Protein AF-A0A645GQ89-F1 (afdb_monomer_lite)

Organism: NCBI:txid1076179

Sequence (79 aa):
MGDLNSTPDGAAVKALRDAGFTVVNDAYPDELTWPADQPELLLDYVAFYPADAFKVKEHFVVDDPASSDHRPVVTVLSR

Structure (mmCIF, N/CA/C/O backbone):
data_AF-A0A645GQ89-F1
#
_entry.id   AF-A0A645GQ89-F1
#
loop_
_atom_site.group_PDB
_atom_site.id
_atom_site.type_symbol
_atom_site.label_atom_id
_atom_site.label_alt_id
_atom_site.label_comp_id
_atom_site.label_asym_id
_atom_site.label_entity_id
_atom_site.label_seq_id
_atom_site.pdbx_PDB_ins_code
_atom_site.Cartn_x
_atom_site.Cartn_y
_atom_site.Cartn_z
_atom_site.occupancy
_atom_site.B_iso_or_equiv
_atom_site.auth_seq_id
_atom_site.auth_comp_id
_atom_site.auth_asym_id
_atom_site.auth_atom_id
_atom_site.pdbx_PDB_model_num
ATOM 1 N N . MET A 1 1 ? -9.352 1.900 -1.910 1.00 92.62 1 MET A N 1
ATOM 2 C CA . MET A 1 1 ? -8.071 1.466 -2.495 1.00 92.62 1 MET A CA 1
ATOM 3 C C . MET A 1 1 ? -7.798 2.302 -3.726 1.00 92.62 1 MET A C 1
ATOM 5 O O . MET A 1 1 ? -8.770 2.771 -4.314 1.00 92.62 1 MET A O 1
ATOM 9 N N . GLY A 1 2 ? -6.539 2.453 -4.114 1.00 96.56 2 GLY A N 1
ATOM 10 C CA . GLY A 1 2 ? -6.164 3.047 -5.395 1.00 96.56 2 GLY A CA 1
ATOM 11 C C . GLY A 1 2 ? -4.743 3.596 -5.399 1.00 96.56 2 GLY A C 1
ATOM 12 O O . GLY A 1 2 ? -4.113 3.674 -4.344 1.00 96.56 2 GLY A O 1
ATOM 13 N N . ASP A 1 3 ? -4.295 3.992 -6.585 1.00 97.62 3 ASP A N 1
ATOM 14 C CA . ASP A 1 3 ? -3.085 4.781 -6.797 1.00 97.62 3 ASP A CA 1
ATOM 15 C C . ASP A 1 3 ? -3.282 6.200 -6.241 1.00 97.62 3 ASP A C 1
ATOM 17 O O . ASP A 1 3 ? -4.202 6.923 -6.637 1.00 97.62 3 ASP A O 1
ATOM 21 N N . LEU A 1 4 ? -2.434 6.591 -5.292 1.00 97.12 4 LEU A N 1
ATOM 22 C CA . LEU A 1 4 ? -2.438 7.928 -4.700 1.00 97.12 4 LEU A CA 1
ATOM 23 C C . LEU A 1 4 ? -1.364 8.846 -5.290 1.00 97.12 4 LEU A C 1
ATOM 25 O O . LEU A 1 4 ? -1.327 10.020 -4.915 1.00 97.12 4 LEU A O 1
ATOM 29 N N . ASN A 1 5 ? -0.490 8.341 -6.169 1.00 97.38 5 ASN A N 1
ATOM 30 C CA . ASN A 1 5 ? 0.671 9.053 -6.709 1.00 97.38 5 ASN A CA 1
ATOM 31 C C . ASN A 1 5 ? 1.487 9.771 -5.618 1.00 97.38 5 ASN A C 1
ATOM 33 O O . ASN A 1 5 ? 1.953 10.902 -5.773 1.00 97.38 5 ASN A O 1
ATOM 37 N N . SER A 1 6 ? 1.608 9.132 -4.457 1.00 96.81 6 SER A N 1
ATOM 38 C CA . SER A 1 6 ? 2.239 9.693 -3.269 1.00 96.81 6 SER A CA 1
ATOM 39 C C . SER A 1 6 ? 2.985 8.585 -2.554 1.00 96.81 6 SER A C 1
ATOM 41 O O . SER A 1 6 ? 2.427 7.510 -2.387 1.00 96.81 6 SER A O 1
ATOM 43 N N . THR A 1 7 ? 4.221 8.846 -2.134 1.00 95.81 7 THR A N 1
ATOM 44 C CA . THR A 1 7 ? 4.982 7.907 -1.300 1.00 95.81 7 THR A CA 1
ATOM 45 C C . THR A 1 7 ? 4.371 7.819 0.106 1.00 95.81 7 THR A C 1
ATOM 47 O O . THR A 1 7 ? 3.546 8.668 0.466 1.00 95.81 7 THR A O 1
ATOM 50 N N . PRO A 1 8 ? 4.787 6.853 0.952 1.00 95.81 8 PRO A N 1
ATOM 51 C CA . PRO A 1 8 ? 4.241 6.717 2.307 1.00 95.81 8 PRO A CA 1
ATOM 52 C C . PRO A 1 8 ? 4.348 7.987 3.170 1.00 95.81 8 PRO A C 1
ATOM 54 O O . PRO A 1 8 ? 3.459 8.267 3.974 1.00 95.81 8 PRO A O 1
ATOM 57 N N . ASP A 1 9 ? 5.390 8.795 2.952 1.00 95.06 9 ASP A N 1
ATOM 58 C CA . ASP A 1 9 ? 5.615 10.074 3.643 1.00 95.06 9 ASP A CA 1
ATOM 59 C C . ASP A 1 9 ? 4.935 11.276 2.956 1.00 95.06 9 ASP A C 1
ATOM 61 O O . ASP A 1 9 ? 5.059 12.425 3.389 1.00 95.06 9 ASP A O 1
ATOM 65 N N . GLY A 1 10 ? 4.224 11.032 1.856 1.00 96.81 10 GLY A N 1
ATOM 66 C CA . GLY A 1 10 ? 3.566 12.046 1.051 1.00 96.81 10 GLY A CA 1
ATOM 67 C C . GLY A 1 10 ? 2.293 12.616 1.686 1.00 96.81 10 GLY A C 1
ATOM 68 O O . GLY A 1 10 ? 1.659 12.032 2.570 1.00 96.81 10 GLY A O 1
ATOM 69 N N . ALA A 1 11 ? 1.882 13.792 1.203 1.00 97.50 11 ALA A N 1
ATOM 70 C CA . ALA A 1 11 ? 0.771 14.549 1.781 1.00 97.50 11 ALA A CA 1
ATOM 71 C C . ALA A 1 11 ? -0.573 13.794 1.752 1.00 97.50 11 ALA A C 1
ATOM 73 O O . ALA A 1 11 ? -1.356 13.916 2.694 1.00 97.50 11 ALA A O 1
ATOM 74 N N . ALA A 1 12 ? -0.839 13.003 0.705 1.00 97.12 12 ALA A N 1
ATOM 75 C CA . ALA A 1 12 ? -2.086 12.248 0.578 1.00 97.12 12 ALA A CA 1
ATOM 76 C C . ALA A 1 12 ? -2.190 11.132 1.632 1.00 97.12 12 ALA A C 1
ATOM 78 O O . ALA A 1 12 ? -3.213 11.008 2.308 1.00 97.12 12 ALA A O 1
ATOM 79 N N . VAL A 1 13 ? -1.111 10.367 1.823 1.00 97.06 13 VAL A N 1
ATOM 80 C CA . VAL A 1 13 ? -1.045 9.287 2.820 1.00 97.06 13 VAL A CA 1
ATOM 81 C C . VAL A 1 13 ? -1.123 9.869 4.230 1.00 97.06 13 VAL A C 1
ATOM 83 O O . VAL A 1 13 ? -1.891 9.383 5.064 1.00 97.06 13 VAL A O 1
ATOM 86 N N . LYS A 1 14 ? -0.417 10.979 4.484 1.00 97.31 14 LYS A N 1
ATOM 87 C CA . LYS A 1 14 ? -0.524 11.703 5.753 1.00 97.31 14 LYS A CA 1
ATOM 88 C C . LYS A 1 14 ? -1.959 12.154 6.048 1.00 97.31 14 LYS A C 1
ATOM 90 O O . LYS A 1 14 ? -2.434 11.948 7.162 1.00 97.31 14 LYS A O 1
ATOM 95 N N . ALA A 1 15 ? -2.663 12.720 5.069 1.00 97.69 15 ALA A N 1
ATOM 96 C CA . ALA A 1 15 ? -4.040 13.176 5.252 1.00 97.69 15 ALA A CA 1
ATOM 97 C C . ALA A 1 15 ? -5.003 12.028 5.610 1.00 97.69 15 ALA A C 1
ATOM 99 O O . ALA A 1 15 ? -5.875 12.210 6.459 1.00 97.69 15 ALA A O 1
ATOM 100 N N . LEU A 1 16 ? -4.826 10.835 5.025 1.00 97.00 16 LEU A N 1
ATOM 101 C CA . LEU A 1 16 ? -5.604 9.645 5.398 1.00 97.00 16 LEU A CA 1
ATOM 102 C C . LEU A 1 16 ? -5.378 9.257 6.865 1.00 97.00 16 LEU A C 1
ATOM 104 O O . LEU A 1 16 ? -6.339 9.010 7.597 1.00 97.00 16 LEU A O 1
ATOM 108 N N . ARG A 1 17 ? -4.118 9.245 7.311 1.00 95.88 17 ARG A N 1
ATOM 109 C CA . ARG A 1 17 ? -3.759 8.931 8.703 1.00 95.88 17 ARG A CA 1
ATOM 110 C C . ARG A 1 17 ? -4.329 9.949 9.682 1.00 95.88 17 ARG A C 1
ATOM 112 O O . ARG A 1 17 ? -4.931 9.562 10.680 1.00 95.88 17 ARG A O 1
ATOM 119 N N . ASP A 1 18 ? -4.199 11.235 9.367 1.00 97.50 18 ASP A N 1
ATOM 120 C CA . ASP A 1 18 ? -4.734 12.325 10.189 1.00 97.50 18 ASP A CA 1
ATOM 121 C C . ASP A 1 18 ? -6.275 12.264 10.276 1.00 97.50 18 ASP A C 1
ATOM 123 O O . ASP A 1 18 ? -6.856 12.627 11.298 1.00 97.50 18 ASP A O 1
ATOM 127 N N . ALA A 1 19 ? -6.943 11.740 9.241 1.00 97.00 19 ALA A N 1
ATOM 128 C CA . ALA A 1 19 ? -8.383 11.469 9.228 1.00 97.00 19 ALA A CA 1
ATOM 129 C C . ALA A 1 19 ? -8.793 10.167 9.957 1.00 97.00 19 ALA A C 1
ATOM 131 O O . ALA A 1 19 ? -9.982 9.849 10.020 1.00 97.00 19 ALA A O 1
ATOM 132 N N . GLY A 1 20 ? -7.842 9.412 10.518 1.00 97.00 20 GLY A N 1
ATOM 133 C CA . GLY A 1 20 ? -8.097 8.202 11.307 1.00 97.00 20 GLY A CA 1
ATOM 134 C C . GLY A 1 20 ? -8.188 6.902 10.504 1.00 97.00 20 GLY A C 1
ATOM 135 O O . GLY A 1 20 ? -8.721 5.914 11.015 1.00 97.00 20 GLY A O 1
ATOM 136 N N . PHE A 1 21 ? -7.706 6.881 9.259 1.00 97.62 21 PHE A N 1
ATOM 137 C CA . PHE A 1 21 ? -7.592 5.647 8.481 1.00 97.62 21 PHE A CA 1
ATOM 138 C C . PHE A 1 21 ? -6.360 4.837 8.897 1.00 97.62 21 PHE A C 1
ATOM 140 O O . PHE A 1 21 ? -5.286 5.389 9.146 1.00 97.62 21 PHE A O 1
ATOM 147 N N . THR A 1 22 ? -6.492 3.512 8.860 1.00 97.00 22 THR A N 1
ATOM 148 C CA . THR A 1 22 ? -5.354 2.587 8.825 1.00 97.00 22 THR A CA 1
ATOM 149 C C . THR A 1 22 ? -4.975 2.349 7.369 1.00 97.00 22 THR A C 1
ATOM 151 O O . THR A 1 22 ? -5.783 1.827 6.601 1.00 97.00 22 THR A O 1
ATOM 154 N N . VAL A 1 23 ? -3.753 2.727 6.991 1.00 96.81 23 VAL A N 1
ATOM 155 C CA . VAL A 1 23 ? -3.132 2.392 5.699 1.00 96.81 23 VAL A CA 1
ATOM 156 C C . VAL A 1 23 ? -2.387 1.069 5.871 1.00 96.81 23 VAL A C 1
ATOM 158 O O . VAL A 1 23 ? -1.668 0.907 6.853 1.00 96.81 23 VAL A O 1
ATOM 161 N N . VAL A 1 24 ? -2.621 0.103 4.977 1.00 95.81 24 VAL A N 1
ATOM 162 C CA . VAL A 1 24 ? -2.125 -1.277 5.132 1.00 95.81 24 VAL A CA 1
ATOM 163 C C . VAL A 1 24 ? -0.731 -1.451 4.532 1.00 95.81 24 VAL A C 1
ATOM 165 O O . VAL A 1 24 ? 0.145 -2.014 5.180 1.00 95.81 24 VAL A O 1
ATOM 168 N N . ASN A 1 25 ? -0.534 -0.982 3.299 1.00 90.19 25 ASN A N 1
ATOM 169 C CA . ASN A 1 25 ? 0.616 -1.340 2.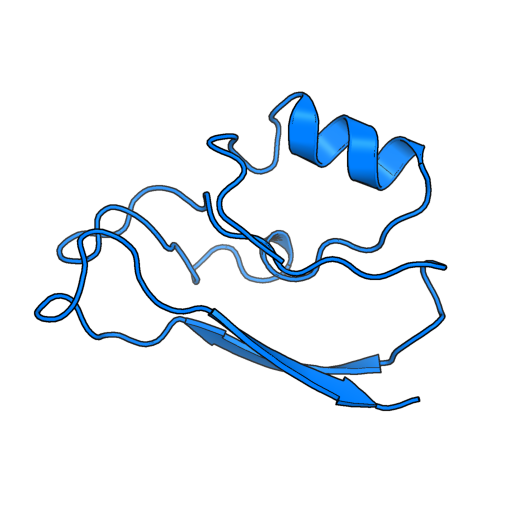465 1.00 90.19 25 ASN A CA 1
ATOM 170 C C . ASN A 1 25 ? 1.970 -0.922 3.038 1.00 90.19 25 ASN A C 1
ATOM 172 O O . ASN A 1 25 ? 2.949 -1.638 2.893 1.00 90.19 25 ASN A O 1
ATOM 176 N N . ASP A 1 26 ? 2.043 0.221 3.712 1.00 84.31 26 ASP A N 1
ATOM 177 C CA . ASP A 1 26 ? 3.316 0.743 4.215 1.00 84.31 26 ASP A CA 1
ATOM 178 C C . ASP A 1 26 ? 3.807 0.063 5.503 1.00 84.31 26 ASP A C 1
ATOM 180 O O . ASP A 1 26 ? 4.910 0.347 5.967 1.00 84.31 26 ASP A O 1
ATOM 184 N N . ALA A 1 27 ? 3.047 -0.898 6.039 1.00 91.25 27 ALA A N 1
ATOM 185 C CA . ALA A 1 27 ? 3.561 -1.864 7.007 1.00 91.25 27 ALA A CA 1
ATOM 186 C C . ALA A 1 27 ? 4.467 -2.937 6.361 1.00 91.25 27 ALA A C 1
ATOM 188 O O . ALA A 1 27 ? 5.113 -3.696 7.086 1.00 91.25 27 ALA A O 1
ATOM 189 N N . TYR A 1 28 ? 4.521 -2.998 5.024 1.00 93.12 28 TYR A N 1
ATOM 190 C CA . TYR A 1 28 ? 5.245 -3.991 4.232 1.00 93.12 28 TYR A CA 1
ATOM 191 C C . TYR A 1 28 ? 6.203 -3.282 3.253 1.00 93.12 28 TYR A C 1
ATOM 193 O O . TYR A 1 28 ? 5.875 -3.099 2.085 1.00 93.12 28 TYR A O 1
ATOM 201 N N . PRO A 1 29 ? 7.388 -2.835 3.711 1.00 86.94 29 PRO A N 1
ATOM 202 C CA . PRO A 1 29 ? 8.257 -1.946 2.929 1.00 86.94 29 PRO A CA 1
ATOM 203 C C . PRO A 1 29 ? 8.824 -2.570 1.643 1.00 86.94 29 PRO A C 1
ATOM 205 O O . PRO A 1 29 ? 9.230 -1.827 0.754 1.00 86.94 29 PRO A O 1
ATOM 208 N N . ASP A 1 30 ? 8.831 -3.901 1.532 1.00 91.38 30 ASP A N 1
ATOM 209 C CA . ASP A 1 30 ? 9.305 -4.624 0.343 1.00 91.38 30 ASP A CA 1
ATOM 210 C C . ASP A 1 30 ? 8.200 -4.818 -0.721 1.00 91.38 30 ASP A C 1
ATOM 212 O O . ASP A 1 30 ? 8.475 -5.237 -1.844 1.00 91.38 30 ASP A O 1
ATOM 216 N N . GLU A 1 31 ? 6.946 -4.494 -0.393 1.00 95.31 31 GLU A N 1
ATOM 217 C CA . GLU A 1 31 ? 5.768 -4.664 -1.254 1.00 95.31 31 GLU A CA 1
ATOM 218 C C . GLU A 1 31 ? 5.515 -3.390 -2.081 1.00 95.31 31 GLU A C 1
ATOM 220 O O . GLU A 1 31 ? 4.532 -2.663 -1.911 1.00 95.31 31 GLU A O 1
ATOM 225 N N . LEU A 1 32 ? 6.465 -3.088 -2.966 1.00 97.56 32 LEU A N 1
ATOM 226 C CA . LEU A 1 32 ? 6.445 -1.922 -3.852 1.00 97.56 32 LEU A CA 1
ATOM 227 C C . LEU A 1 32 ? 5.583 -2.187 -5.094 1.00 97.56 32 LEU A C 1
ATOM 229 O O . LEU A 1 32 ? 5.525 -3.307 -5.604 1.00 97.56 32 LEU A O 1
ATOM 233 N N . THR A 1 33 ? 4.924 -1.147 -5.606 1.00 97.88 33 THR A N 1
ATOM 234 C CA . THR A 1 33 ? 3.888 -1.291 -6.641 1.00 97.88 33 THR A CA 1
ATOM 235 C C . THR A 1 33 ? 4.279 -0.701 -7.990 1.00 97.88 33 THR A C 1
ATOM 237 O O . THR A 1 33 ? 3.657 -1.055 -8.989 1.00 97.88 33 THR A O 1
ATOM 240 N N . TRP A 1 34 ? 5.320 0.137 -8.052 1.00 98.25 34 TRP A N 1
ATOM 241 C CA . TRP A 1 34 ? 5.728 0.822 -9.279 1.00 98.25 34 TRP A CA 1
ATOM 242 C C . TRP A 1 34 ? 7.250 1.067 -9.374 1.00 98.25 34 TRP A C 1
ATOM 244 O O . TRP A 1 34 ? 7.872 1.365 -8.350 1.00 98.25 34 TRP A O 1
ATOM 254 N N . PRO A 1 35 ? 7.852 1.031 -10.580 1.00 98.38 35 PRO A N 1
ATOM 255 C CA . PRO A 1 35 ? 7.299 0.454 -11.809 1.00 98.38 35 PRO A CA 1
ATOM 256 C C . PRO A 1 35 ? 7.215 -1.076 -11.701 1.00 98.38 35 PRO A C 1
ATOM 258 O O . PRO A 1 35 ? 7.932 -1.699 -10.921 1.00 98.38 35 PRO A O 1
ATOM 261 N N . ALA A 1 36 ? 6.307 -1.705 -12.446 1.00 98.12 36 ALA A N 1
ATOM 262 C CA . ALA A 1 36 ? 5.998 -3.116 -12.230 1.00 98.12 36 ALA A CA 1
ATOM 263 C C . ALA A 1 36 ? 7.159 -4.078 -12.531 1.00 98.12 36 ALA A C 1
ATOM 265 O O . ALA A 1 36 ? 7.264 -5.119 -11.882 1.00 98.12 36 ALA A O 1
ATOM 266 N N . ASP A 1 37 ? 8.040 -3.760 -13.475 1.00 97.75 37 ASP A N 1
ATOM 267 C CA . ASP A 1 37 ? 9.188 -4.594 -13.839 1.00 97.75 37 ASP A CA 1
ATOM 268 C C . ASP A 1 37 ? 10.379 -4.441 -12.881 1.00 97.75 37 ASP A C 1
ATOM 270 O O . ASP A 1 37 ? 11.116 -5.404 -12.666 1.00 97.75 37 ASP A O 1
ATOM 274 N N . GLN A 1 38 ? 10.552 -3.260 -12.281 1.00 97.62 38 GLN A N 1
ATOM 275 C CA . GLN A 1 38 ? 11.611 -2.951 -11.314 1.00 97.62 38 GLN A CA 1
ATOM 276 C C . GLN A 1 38 ? 11.060 -2.069 -10.185 1.00 97.62 38 GLN A C 1
ATOM 278 O O . GLN A 1 38 ? 11.256 -0.859 -10.214 1.00 97.62 38 GLN A O 1
ATOM 283 N N . PRO A 1 39 ? 10.352 -2.638 -9.195 1.00 97.31 39 PRO A N 1
ATOM 284 C CA . PRO A 1 39 ? 9.658 -1.834 -8.196 1.00 97.31 39 PRO A CA 1
ATOM 285 C C . PRO A 1 39 ? 10.603 -1.012 -7.327 1.00 97.31 39 PRO A C 1
ATOM 287 O O . PRO A 1 39 ? 11.532 -1.542 -6.720 1.00 97.31 39 PRO A O 1
ATOM 290 N N . GLU A 1 40 ? 10.300 0.277 -7.219 1.00 97.56 40 GLU A N 1
ATOM 291 C CA . GLU A 1 40 ? 11.073 1.251 -6.443 1.00 97.56 40 GLU A CA 1
ATOM 292 C C . GLU A 1 40 ? 10.186 2.092 -5.516 1.00 97.56 40 GLU A C 1
ATOM 294 O O . GLU A 1 40 ? 10.652 2.592 -4.491 1.00 97.56 40 GLU A O 1
ATOM 299 N N . LEU A 1 41 ? 8.899 2.238 -5.846 1.00 97.31 41 LEU A N 1
ATOM 300 C CA . LEU A 1 41 ? 7.944 3.076 -5.133 1.00 97.31 41 LEU A CA 1
ATOM 301 C C . LEU A 1 41 ? 6.686 2.291 -4.753 1.00 97.31 41 LEU A C 1
ATOM 303 O O . LEU A 1 41 ? 6.181 1.457 -5.505 1.00 97.31 41 LEU A O 1
ATOM 307 N N . LEU A 1 42 ? 6.142 2.623 -3.585 1.00 97.56 42 LEU A N 1
ATOM 308 C CA . LEU A 1 42 ? 4.788 2.266 -3.180 1.00 97.56 42 LEU A CA 1
ATOM 309 C C . LEU A 1 42 ? 3.875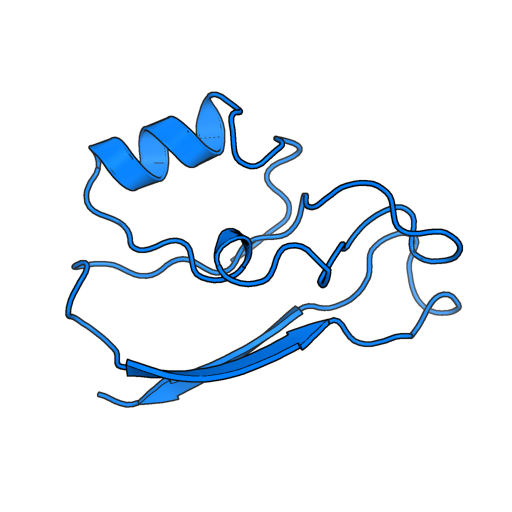 3.454 -3.494 1.00 97.56 42 LEU A C 1
ATOM 311 O O . LEU A 1 42 ? 4.041 4.511 -2.887 1.00 97.56 42 LEU A O 1
ATOM 315 N N . LEU A 1 43 ? 2.952 3.275 -4.442 1.00 97.62 43 LEU A N 1
ATOM 316 C CA . LEU A 1 43 ? 1.997 4.307 -4.878 1.00 97.62 43 LEU A CA 1
ATOM 317 C C . LEU A 1 43 ? 0.534 3.852 -4.764 1.00 97.62 43 LEU A C 1
ATOM 319 O O . LEU A 1 43 ? -0.363 4.690 -4.649 1.00 97.62 43 LEU A O 1
ATOM 323 N N . ASP A 1 44 ? 0.289 2.540 -4.729 1.00 97.62 44 ASP A N 1
ATOM 324 C CA . ASP A 1 44 ? -1.046 1.946 -4.660 1.00 97.62 44 ASP A CA 1
ATOM 325 C C . ASP A 1 44 ? -1.372 1.480 -3.243 1.00 97.62 44 ASP A C 1
ATOM 327 O O . ASP A 1 44 ? -0.677 0.644 -2.667 1.00 97.62 44 ASP A O 1
ATOM 331 N N . TYR A 1 45 ? -2.473 1.981 -2.682 1.00 97.38 45 TYR A N 1
ATOM 332 C CA . TYR A 1 45 ? -2.799 1.775 -1.273 1.00 97.38 45 TYR 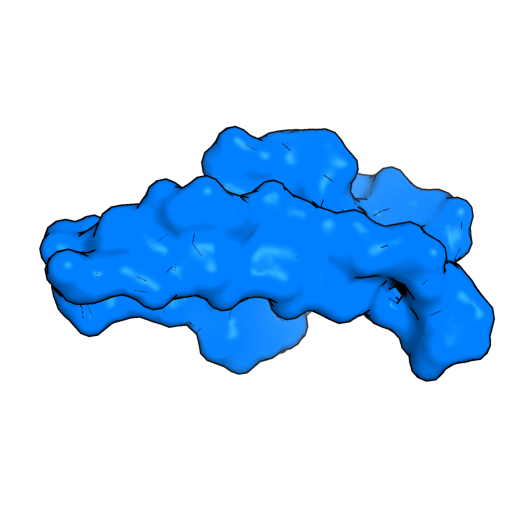A CA 1
ATOM 333 C C . TYR A 1 45 ? -4.170 1.142 -1.051 1.00 97.38 45 TYR A C 1
ATOM 335 O O . TYR A 1 45 ? -5.178 1.482 -1.680 1.00 97.38 45 TYR A O 1
ATOM 343 N N . VAL A 1 46 ? -4.234 0.282 -0.040 1.00 97.50 46 VAL A N 1
ATOM 344 C CA . VAL A 1 46 ? -5.439 -0.167 0.648 1.00 97.50 46 VAL A CA 1
ATOM 345 C C . VAL A 1 46 ? -5.461 0.499 2.022 1.00 97.50 46 VAL A C 1
ATOM 347 O O . VAL A 1 46 ? -4.508 0.412 2.793 1.00 97.50 46 VAL A O 1
ATOM 350 N N . ALA A 1 47 ? -6.566 1.171 2.334 1.00 97.25 47 ALA A N 1
ATOM 351 C CA . ALA A 1 47 ? -6.790 1.793 3.630 1.00 97.25 47 ALA A CA 1
ATOM 352 C C . ALA A 1 47 ? -8.231 1.559 4.081 1.00 97.25 47 ALA A C 1
ATOM 354 O O . ALA A 1 47 ? -9.139 1.474 3.247 1.00 97.25 47 ALA A O 1
ATOM 355 N N . PHE A 1 48 ? -8.443 1.468 5.390 1.00 97.50 48 PHE A N 1
ATOM 356 C CA . PHE A 1 48 ? -9.765 1.288 5.983 1.00 97.50 48 PHE A CA 1
ATOM 357 C C . PHE A 1 48 ? -9.980 2.202 7.189 1.00 97.50 48 PHE A C 1
ATOM 359 O O . PHE A 1 48 ? -9.036 2.686 7.810 1.00 97.50 48 PHE A O 1
ATOM 366 N N . TYR A 1 49 ? -11.251 2.433 7.501 1.00 96.56 49 TYR A N 1
ATOM 367 C CA . TYR A 1 49 ? -11.706 3.274 8.601 1.00 96.56 49 TYR A CA 1
ATOM 368 C C . TYR A 1 49 ? -12.932 2.632 9.282 1.00 96.56 49 TYR A C 1
ATOM 370 O O . TYR A 1 49 ? -13.751 2.026 8.582 1.00 96.56 49 TYR A O 1
ATOM 378 N N . PRO A 1 50 ? -13.122 2.818 10.604 1.00 96.00 50 PRO A N 1
ATOM 379 C CA . PRO A 1 50 ? -12.144 3.347 11.564 1.00 96.00 50 PRO A CA 1
ATOM 380 C C . PRO A 1 50 ? -10.906 2.451 11.699 1.00 96.00 50 PRO A C 1
ATOM 382 O O . PRO A 1 50 ? -10.873 1.343 11.163 1.00 96.00 50 PRO A O 1
ATOM 385 N N . ALA A 1 51 ? -9.874 2.947 12.383 1.00 91.50 51 ALA A N 1
ATOM 386 C CA . ALA A 1 51 ? -8.570 2.288 12.470 1.00 91.50 51 ALA A CA 1
ATOM 387 C C . ALA A 1 51 ? -8.615 0.840 13.012 1.00 91.50 51 ALA A C 1
ATOM 389 O O . ALA A 1 51 ? -7.725 0.046 12.713 1.00 91.50 51 ALA A O 1
ATOM 390 N N . ASP A 1 52 ? -9.656 0.486 13.768 1.00 92.19 52 ASP A N 1
ATOM 391 C CA . ASP A 1 52 ? -9.903 -0.823 14.379 1.00 92.19 52 ASP A CA 1
ATOM 392 C C . ASP A 1 52 ? -11.036 -1.622 13.703 1.00 92.19 52 ASP A C 1
ATOM 394 O O . ASP A 1 52 ? -11.438 -2.674 14.199 1.00 92.19 52 ASP A O 1
ATOM 398 N N . ALA A 1 53 ? -11.545 -1.159 12.555 1.00 96.69 53 ALA A N 1
ATOM 399 C CA . ALA A 1 53 ? -12.681 -1.780 11.872 1.00 96.69 53 ALA A CA 1
ATOM 400 C C . ALA A 1 53 ? -12.406 -3.200 11.363 1.00 96.69 53 ALA A C 1
ATOM 402 O O . ALA A 1 53 ? -13.345 -3.988 11.220 1.00 96.69 53 ALA A O 1
ATOM 403 N N . PHE A 1 54 ? -11.143 -3.503 11.048 1.00 97.31 54 PHE A N 1
ATOM 404 C CA . PHE A 1 54 ? -10.735 -4.762 10.439 1.00 97.31 54 PHE A CA 1
ATOM 405 C C . PHE A 1 54 ? -9.391 -5.252 10.973 1.00 97.31 54 PHE A C 1
ATOM 407 O O . PHE A 1 54 ? -8.512 -4.475 11.342 1.00 97.31 54 PHE A O 1
ATOM 414 N N . LYS A 1 55 ? -9.207 -6.572 10.929 1.00 96.38 55 LYS A N 1
ATOM 415 C CA . LYS A 1 55 ? -7.910 -7.238 11.069 1.00 96.38 55 LYS A CA 1
ATOM 416 C C . LYS A 1 55 ? -7.405 -7.641 9.690 1.00 96.38 55 LYS A C 1
ATOM 418 O O . LYS A 1 55 ? -8.130 -8.318 8.954 1.00 96.38 55 LYS A O 1
ATOM 423 N N . VAL A 1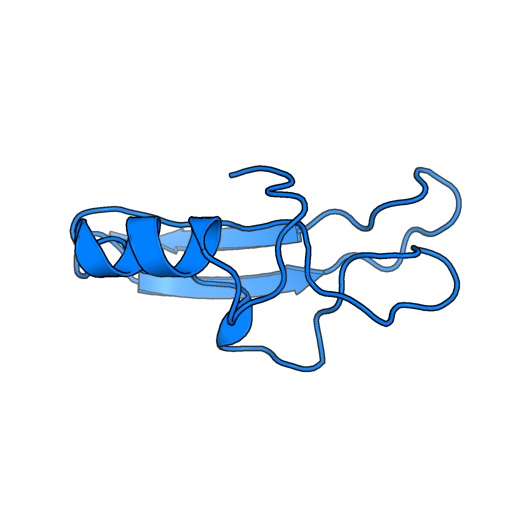 56 ? -6.161 -7.281 9.383 1.00 96.62 56 VAL A N 1
ATOM 424 C CA . VAL A 1 56 ? -5.451 -7.736 8.182 1.00 96.62 56 VAL A CA 1
ATOM 425 C C . VAL A 1 56 ? -5.066 -9.202 8.375 1.00 96.62 56 VAL A C 1
ATOM 427 O O . VAL A 1 56 ? -4.423 -9.556 9.362 1.00 96.62 56 VAL A O 1
ATOM 430 N N . LYS A 1 57 ? -5.528 -10.070 7.474 1.00 97.31 57 LYS A N 1
ATOM 431 C CA . LYS A 1 57 ? -5.228 -11.510 7.478 1.00 97.31 57 LYS A CA 1
ATOM 432 C C . LYS A 1 57 ? -4.086 -11.859 6.544 1.00 97.31 57 LYS A C 1
ATOM 434 O O . LYS A 1 57 ? -3.298 -12.739 6.867 1.00 97.31 57 LYS A O 1
ATOM 439 N N . GLU A 1 58 ? -4.022 -11.165 5.421 1.00 96.81 58 GLU A N 1
ATOM 440 C CA . GLU A 1 58 ? -3.037 -11.377 4.374 1.00 96.81 58 GLU A CA 1
ATOM 441 C C . GLU A 1 58 ? -2.884 -10.081 3.581 1.00 96.81 58 GLU A C 1
ATOM 443 O O . GLU A 1 58 ? -3.858 -9.340 3.403 1.00 96.81 58 GLU A O 1
ATOM 448 N N . HIS A 1 59 ? -1.663 -9.809 3.139 1.00 97.06 59 HIS A N 1
ATOM 449 C CA . HIS A 1 59 ? -1.313 -8.680 2.293 1.00 97.06 59 HIS A CA 1
ATOM 450 C C . HIS A 1 59 ? -0.097 -9.063 1.450 1.00 97.06 59 HIS A C 1
ATOM 452 O O . HIS A 1 59 ? 0.856 -9.601 2.010 1.00 97.06 59 HIS A O 1
ATOM 458 N N . PHE A 1 60 ? -0.152 -8.815 0.143 1.00 97.06 60 PHE A N 1
ATOM 459 C CA . PHE A 1 60 ? 0.972 -8.993 -0.779 1.00 97.06 60 PHE A CA 1
ATOM 460 C C . PHE A 1 60 ? 0.720 -8.239 -2.090 1.00 97.06 60 PHE A C 1
ATOM 462 O O . PHE A 1 60 ? -0.431 -7.944 -2.444 1.00 97.06 60 PHE A O 1
ATOM 469 N N . VAL A 1 61 ? 1.792 -7.968 -2.825 1.00 97.81 61 VAL A N 1
ATOM 470 C CA . VAL A 1 61 ? 1.779 -7.413 -4.177 1.00 97.81 61 VAL A CA 1
ATOM 471 C C . VAL A 1 61 ? 2.057 -8.523 -5.187 1.00 97.81 61 VAL A C 1
ATOM 473 O O . VAL A 1 61 ? 2.947 -9.356 -5.023 1.00 97.81 61 VAL A O 1
ATOM 476 N N . VAL A 1 62 ? 1.255 -8.564 -6.248 1.00 97.69 62 VAL A N 1
ATOM 477 C CA . VAL A 1 62 ? 1.366 -9.588 -7.292 1.00 97.69 62 VAL A CA 1
ATOM 478 C C . VAL A 1 62 ? 2.503 -9.232 -8.252 1.00 97.69 62 VAL A C 1
ATOM 480 O O . VAL A 1 62 ? 2.504 -8.152 -8.841 1.00 97.69 62 VAL A O 1
ATOM 483 N N . ASP A 1 63 ? 3.443 -10.157 -8.460 1.00 97.06 63 ASP A N 1
ATOM 484 C CA . ASP A 1 63 ? 4.481 -10.038 -9.491 1.00 97.06 63 ASP A CA 1
ATOM 485 C C . ASP A 1 63 ? 3.898 -10.356 -10.880 1.00 97.06 63 ASP A C 1
ATOM 487 O O . ASP A 1 63 ? 3.957 -11.486 -11.363 1.00 97.06 63 ASP A O 1
ATOM 491 N N . ASP A 1 64 ? 3.263 -9.352 -11.489 1.00 93.56 64 ASP A N 1
ATOM 492 C CA . ASP A 1 64 ? 2.687 -9.423 -12.838 1.00 93.56 64 ASP A CA 1
ATOM 493 C C . ASP A 1 64 ? 3.081 -8.199 -13.693 1.00 93.56 64 ASP A C 1
ATOM 495 O O . ASP A 1 64 ? 2.240 -7.354 -14.015 1.00 93.56 64 ASP A O 1
ATOM 499 N N . PRO A 1 65 ? 4.369 -8.071 -14.071 1.00 96.44 65 PRO A N 1
ATOM 500 C CA . PRO A 1 65 ? 4.862 -6.923 -14.836 1.00 96.44 65 PRO A CA 1
ATOM 501 C C . PRO A 1 65 ? 4.352 -6.867 -16.284 1.00 96.44 65 PRO A C 1
ATOM 503 O O . PRO A 1 65 ? 4.578 -5.880 -16.978 1.00 96.44 65 PRO A O 1
ATOM 506 N N . ALA A 1 66 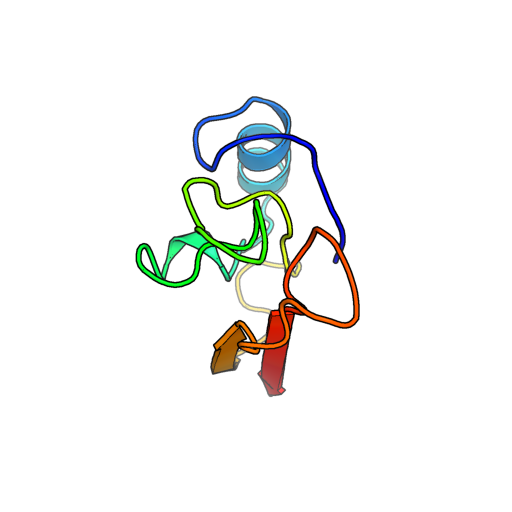? 3.701 -7.924 -16.781 1.00 96.56 66 ALA A N 1
ATOM 507 C CA . ALA A 1 66 ? 3.229 -7.989 -18.162 1.00 96.56 66 ALA A CA 1
ATOM 508 C C . ALA A 1 66 ? 1.855 -7.328 -18.362 1.00 96.56 66 ALA A C 1
ATOM 510 O O . ALA A 1 66 ? 1.524 -6.937 -19.483 1.00 96.56 66 ALA A O 1
ATOM 511 N N . SER A 1 67 ? 1.053 -7.222 -17.300 1.00 95.94 67 SER A N 1
ATOM 512 C CA . SER A 1 67 ? -0.347 -6.790 -17.391 1.00 95.94 67 SER A CA 1
ATOM 513 C C . SER A 1 67 ? -0.555 -5.287 -17.187 1.00 95.94 67 SER A C 1
ATOM 515 O O . SER A 1 67 ? -1.609 -4.769 -17.559 1.00 95.94 67 SER A O 1
ATOM 517 N N . SER A 1 68 ? 0.405 -4.590 -16.576 1.00 97.69 68 SER A N 1
ATOM 518 C CA . SER A 1 68 ? 0.299 -3.186 -16.160 1.00 97.69 68 SER A CA 1
ATOM 519 C C . SER A 1 68 ? 1.684 -2.640 -15.782 1.00 97.69 68 SER A C 1
ATOM 521 O O . SER A 1 68 ? 2.583 -3.409 -15.453 1.00 97.69 68 SER A O 1
ATOM 523 N N . ASP A 1 69 ? 1.863 -1.319 -15.805 1.00 97.56 69 ASP A N 1
ATOM 524 C CA . ASP A 1 69 ? 3.041 -0.623 -15.261 1.00 97.56 69 ASP A CA 1
ATOM 525 C C . ASP A 1 69 ? 2.992 -0.465 -13.730 1.00 97.56 69 ASP A C 1
ATOM 527 O O . ASP A 1 69 ? 4.009 -0.158 -13.107 1.00 97.56 69 ASP A O 1
ATOM 531 N N . HIS A 1 70 ? 1.838 -0.753 -13.125 1.00 98.31 70 HIS A N 1
ATOM 532 C CA . HIS A 1 70 ? 1.640 -0.944 -11.686 1.00 98.31 70 HIS A CA 1
ATOM 533 C C . HIS A 1 70 ? 1.370 -2.410 -11.336 1.00 98.31 70 HIS A C 1
ATOM 535 O O . HIS A 1 70 ? 0.689 -3.121 -12.080 1.00 98.31 70 HIS A O 1
ATOM 541 N N . ARG A 1 71 ? 1.812 -2.840 -10.152 1.00 97.75 71 ARG A N 1
ATOM 542 C CA . ARG A 1 71 ? 1.525 -4.172 -9.611 1.00 97.75 71 ARG A CA 1
ATOM 543 C C . ARG A 1 71 ? 0.220 -4.195 -8.803 1.00 97.75 71 ARG A C 1
ATOM 545 O O . ARG A 1 71 ? 0.029 -3.346 -7.931 1.00 97.75 71 ARG A O 1
ATOM 552 N N . PRO A 1 72 ? -0.667 -5.184 -9.019 1.00 97.19 72 PRO A N 1
ATOM 553 C CA . PRO A 1 72 ? -1.870 -5.347 -8.209 1.00 97.19 72 PRO A CA 1
ATOM 554 C C . PRO A 1 72 ? -1.563 -5.600 -6.727 1.00 97.19 72 PRO A C 1
ATOM 556 O O . PRO A 1 72 ? -0.722 -6.431 -6.388 1.00 97.19 72 PRO A O 1
ATOM 559 N N . VAL A 1 73 ? -2.321 -4.948 -5.843 1.00 97.44 73 VAL A N 1
ATOM 560 C CA . VAL A 1 73 ? -2.272 -5.160 -4.388 1.00 97.44 73 VAL A CA 1
ATOM 561 C C . VAL A 1 73 ? -3.417 -6.074 -3.960 1.00 97.44 73 VAL A C 1
ATOM 563 O O . VAL A 1 73 ? -4.584 -5.792 -4.248 1.00 97.44 73 VAL A O 1
ATOM 566 N N . VAL A 1 74 ? -3.111 -7.115 -3.186 1.00 97.44 74 VAL A N 1
ATOM 567 C CA . VAL A 1 74 ? -4.110 -7.976 -2.544 1.00 97.44 74 VAL A CA 1
ATOM 568 C C . V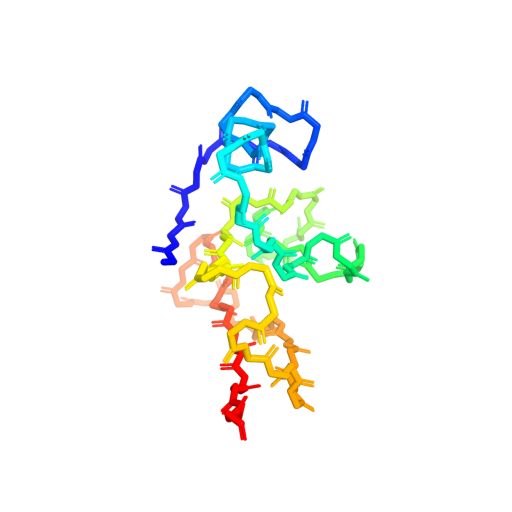AL A 1 74 ? -4.099 -7.740 -1.039 1.00 97.44 74 VAL A C 1
ATOM 570 O O . VAL A 1 74 ? -3.055 -7.691 -0.400 1.00 97.44 74 VAL A O 1
ATOM 573 N N . THR A 1 75 ? -5.278 -7.570 -0.440 1.00 97.44 75 THR A N 1
ATOM 574 C CA . THR A 1 75 ? -5.437 -7.517 1.019 1.00 97.44 75 THR A CA 1
ATOM 575 C C . THR A 1 75 ? -6.680 -8.287 1.432 1.00 97.44 75 THR A C 1
ATOM 577 O O . THR A 1 75 ? -7.781 -8.004 0.958 1.00 97.44 75 THR A O 1
ATOM 580 N N . VAL A 1 76 ? -6.516 -9.233 2.353 1.00 97.81 76 VAL A N 1
ATOM 581 C CA . VAL A 1 76 ? -7.617 -9.993 2.947 1.00 97.81 76 VAL A CA 1
ATOM 582 C C . VAL A 1 76 ? -7.930 -9.408 4.318 1.00 97.81 76 VAL A C 1
ATOM 584 O O . VAL A 1 76 ? -7.077 -9.364 5.207 1.00 97.81 76 VAL A O 1
ATOM 587 N N . LEU A 1 77 ? -9.174 -8.964 4.497 1.00 96.94 77 LEU A N 1
ATOM 588 C CA . LEU A 1 77 ? -9.665 -8.360 5.732 1.00 96.94 77 LEU A CA 1
ATOM 589 C C . LEU A 1 77 ? -10.681 -9.275 6.418 1.00 96.94 77 LEU A C 1
ATOM 591 O O . LEU A 1 77 ? -11.476 -9.955 5.773 1.00 96.94 77 LEU A O 1
ATOM 595 N N . SER A 1 78 ? -10.688 -9.241 7.746 1.00 97.31 78 SER A N 1
ATOM 596 C CA . SER A 1 78 ? -11.739 -9.841 8.574 1.00 97.31 78 SER A CA 1
ATOM 597 C C . SER A 1 78 ? -12.239 -8.831 9.594 1.00 97.31 78 SER A C 1
ATOM 599 O O . SER A 1 78 ? -11.492 -7.925 9.964 1.00 97.31 78 SER A O 1
ATOM 601 N N . ARG A 1 79 ? -13.480 -9.000 10.042 1.00 90.88 79 ARG A N 1
ATOM 602 C CA . ARG A 1 79 ? -14.088 -8.170 11.081 1.00 90.88 79 ARG A CA 1
ATOM 603 C C . ARG A 1 79 ? -13.935 -8.821 12.452 1.00 90.88 79 ARG A C 1
ATOM 605 O O . ARG A 1 79 ? -14.048 -10.065 12.515 1.00 90.88 79 ARG A O 1
#

InterPro domains:
  IPR036691 Endonuclease/exonuclease/phosphatase superfamily [G3DSA:3.60.10.10] (1-79)
  IPR036691 Endonuclease/exonuclease/phosphatase superfamily [SSF56219] (1-78)

pLDDT: mean 96.24, std 2.51, range [84.31, 98.38]

Secondary structure (DSSP, 8-state):
-EE-S--TTSHHHHHHHHTTPEE-GGG-TT---BSSSS--B--EE-EESSTTS-EEEEEEE---TTT-SSPPEEEEEE-

Foldseek 3Di:
DFFQVAACPGPVVVVCVVVQKDKDPVVPVVQAWAQLVDGDGRGTIDIDPNHPPWDWPDWHWDNDNPPHSTTDIDTDIDD

Radius of gyration: 12.38 Å; chains: 1; bounding box: 26×26×32 Å